Protein AF-A0AAW1NNS6-F1 (afdb_monomer_lite)

Structure (mmCIF, N/CA/C/O backbone):
data_AF-A0AAW1NNS6-F1
#
_entry.id   AF-A0AAW1NNS6-F1
#
loop_
_atom_site.group_PDB
_atom_site.id
_atom_site.type_symbol
_atom_site.label_atom_id
_atom_site.label_alt_id
_atom_site.label_comp_id
_atom_site.label_asym_id
_atom_site.label_entity_id
_atom_site.label_seq_id
_atom_site.pdbx_PDB_ins_code
_atom_site.Cartn_x
_atom_site.Cartn_y
_atom_site.Cartn_z
_atom_site.occupancy
_atom_site.B_iso_or_equiv
_atom_site.auth_seq_id
_atom_site.auth_comp_id
_atom_site.auth_asym_id
_atom_site.auth_atom_id
_atom_site.pdbx_PDB_model_num
ATOM 1 N N . MET A 1 1 ? 4.602 20.050 -16.555 1.00 45.19 1 MET A N 1
ATOM 2 C CA . MET A 1 1 ? 4.473 18.582 -16.688 1.00 45.19 1 MET A CA 1
ATOM 3 C C . MET A 1 1 ? 5.847 18.099 -17.115 1.00 45.19 1 MET A C 1
ATOM 5 O O . MET A 1 1 ? 6.042 17.751 -18.267 1.00 45.19 1 MET A O 1
ATOM 9 N N . ASP A 1 2 ? 6.820 18.172 -16.207 1.00 45.00 2 ASP A N 1
ATOM 10 C CA . ASP A 1 2 ? 8.243 18.146 -16.571 1.00 45.00 2 ASP A CA 1
ATOM 11 C C . ASP A 1 2 ? 9.025 17.260 -15.604 1.00 45.00 2 ASP A C 1
ATOM 13 O O . ASP A 1 2 ? 9.892 17.734 -14.886 1.00 45.00 2 ASP A O 1
ATOM 17 N N . ASN A 1 3 ? 8.696 15.967 -15.564 1.00 51.09 3 ASN A N 1
ATOM 18 C CA . ASN A 1 3 ? 9.443 14.983 -14.767 1.00 51.09 3 ASN A CA 1
ATOM 19 C C . ASN A 1 3 ? 10.002 13.820 -15.601 1.00 51.09 3 ASN A C 1
ATOM 21 O O . ASN A 1 3 ? 10.607 12.909 -15.047 1.00 51.09 3 ASN A O 1
ATOM 25 N N . GLU A 1 4 ? 9.881 13.839 -16.935 1.00 50.97 4 GLU A N 1
ATOM 26 C CA . GLU A 1 4 ? 10.404 12.744 -17.774 1.00 50.97 4 GLU A CA 1
ATOM 27 C C . GLU A 1 4 ? 11.946 12.661 -17.817 1.00 50.97 4 GLU A C 1
ATOM 29 O O . GLU A 1 4 ? 12.490 11.735 -18.416 1.00 50.97 4 GLU A O 1
ATOM 34 N N . LYS A 1 5 ? 12.672 13.593 -17.179 1.00 55.62 5 LYS A N 1
ATOM 35 C CA . LYS A 1 5 ? 14.143 13.555 -17.089 1.00 55.62 5 LYS A CA 1
ATOM 36 C C . LYS A 1 5 ? 14.684 12.732 -15.911 1.00 55.62 5 LYS A C 1
ATOM 38 O O . LYS A 1 5 ? 15.855 12.365 -15.949 1.00 55.62 5 LYS A O 1
ATOM 43 N N . GLU A 1 6 ? 13.875 12.396 -14.905 1.00 61.00 6 GLU A N 1
ATOM 44 C CA . GLU A 1 6 ? 14.342 11.691 -13.699 1.00 61.00 6 GLU A CA 1
ATOM 45 C C . GLU A 1 6 ? 14.019 10.189 -13.708 1.00 61.00 6 GLU A C 1
ATOM 47 O O . GLU A 1 6 ? 13.325 9.701 -12.827 1.00 61.00 6 GLU A O 1
ATOM 52 N N . GLY A 1 7 ? 14.533 9.438 -14.691 1.00 73.31 7 GLY A N 1
ATOM 53 C CA . GLY A 1 7 ? 14.640 7.969 -14.627 1.00 73.31 7 GLY A CA 1
ATOM 54 C C . GLY A 1 7 ? 13.463 7.220 -13.968 1.00 73.31 7 GLY A C 1
ATOM 55 O O . GLY A 1 7 ?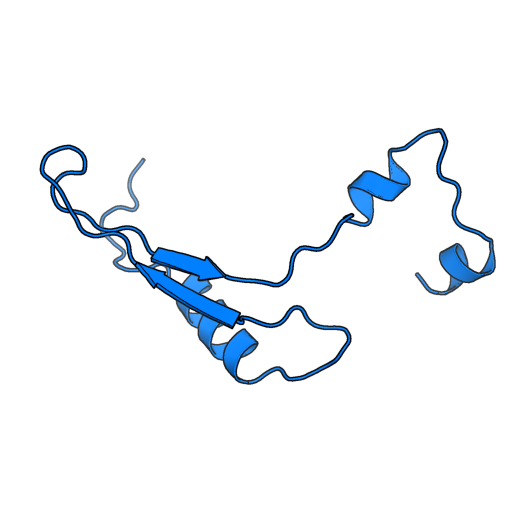 12.296 7.500 -14.225 1.00 73.31 7 GLY A O 1
ATOM 56 N N . PHE A 1 8 ? 13.768 6.214 -13.144 1.00 82.06 8 PHE A N 1
ATOM 57 C CA . PHE A 1 8 ? 12.765 5.564 -12.296 1.00 82.06 8 PHE A CA 1
ATOM 58 C C . PHE A 1 8 ? 12.639 6.343 -10.972 1.00 82.06 8 PHE A C 1
ATOM 60 O O . PHE A 1 8 ? 13.679 6.659 -10.387 1.00 82.06 8 PHE A O 1
ATOM 67 N N . PRO A 1 9 ? 11.422 6.625 -10.460 1.00 87.38 9 PRO A N 1
ATOM 68 C CA . PRO A 1 9 ? 11.247 7.479 -9.286 1.00 87.38 9 PRO A CA 1
ATOM 69 C C . PRO A 1 9 ? 12.048 6.991 -8.072 1.00 87.38 9 PRO A C 1
ATOM 71 O O . PRO A 1 9 ? 11.898 5.849 -7.632 1.00 87.38 9 PRO A O 1
ATOM 74 N N . ILE A 1 10 ? 12.875 7.862 -7.485 1.00 89.88 10 ILE A N 1
ATOM 75 C CA . ILE A 1 10 ? 13.734 7.504 -6.340 1.00 89.88 10 ILE A CA 1
ATOM 76 C C . ILE A 1 10 ? 12.926 7.031 -5.122 1.00 89.88 10 ILE A C 1
ATOM 78 O O . ILE A 1 10 ? 13.368 6.160 -4.367 1.00 89.88 10 ILE A O 1
ATOM 82 N N . THR A 1 11 ? 11.714 7.561 -4.955 1.00 92.62 11 THR A N 1
ATOM 83 C CA . THR A 1 11 ? 10.769 7.142 -3.915 1.00 92.62 11 THR A CA 1
ATOM 84 C C . THR A 1 11 ? 10.350 5.688 -4.099 1.00 92.62 11 THR A C 1
ATOM 86 O O . THR A 1 11 ? 10.441 4.918 -3.145 1.00 92.62 11 THR A O 1
ATOM 89 N N . ALA A 1 12 ? 10.035 5.277 -5.330 1.00 92.00 12 ALA A N 1
ATOM 90 C CA . ALA A 1 12 ? 9.683 3.898 -5.646 1.00 92.00 12 ALA A CA 1
ATOM 91 C C . ALA A 1 12 ? 10.860 2.936 -5.402 1.00 92.00 12 ALA A C 1
ATOM 93 O O . ALA A 1 12 ? 10.663 1.840 -4.881 1.00 92.00 12 ALA A O 1
ATOM 94 N N . ILE A 1 13 ? 12.106 3.344 -5.693 1.00 92.88 13 ILE A N 1
ATOM 95 C CA . ILE A 1 13 ? 13.302 2.535 -5.367 1.00 92.88 13 ILE A CA 1
ATOM 96 C C . ILE A 1 13 ? 13.405 2.307 -3.859 1.00 92.88 13 ILE A C 1
ATOM 98 O O . ILE A 1 13 ? 13.648 1.184 -3.408 1.00 92.88 13 ILE A O 1
ATOM 102 N N . ARG A 1 14 ? 13.235 3.376 -3.074 1.00 94.88 14 ARG A N 1
ATOM 103 C CA . ARG A 1 14 ? 13.290 3.311 -1.612 1.00 94.88 14 ARG A CA 1
ATOM 104 C C . ARG A 1 14 ? 12.198 2.397 -1.063 1.00 94.88 14 ARG A C 1
ATOM 106 O O . ARG A 1 14 ? 12.500 1.547 -0.232 1.00 94.88 14 ARG A O 1
ATOM 113 N N . GLU A 1 15 ? 10.968 2.545 -1.544 1.00 95.62 15 GLU A N 1
ATOM 114 C CA . GLU A 1 15 ? 9.828 1.714 -1.148 1.00 95.62 15 GLU A CA 1
ATOM 115 C C . GLU A 1 15 ? 10.081 0.236 -1.453 1.00 95.62 15 GLU A C 1
ATOM 117 O O . GLU A 1 15 ? 9.997 -0.587 -0.545 1.00 95.62 15 GLU A O 1
ATOM 122 N N . ILE A 1 16 ? 10.514 -0.100 -2.674 1.00 95.62 16 ILE A N 1
ATOM 123 C CA . ILE A 1 16 ? 10.873 -1.475 -3.054 1.00 95.62 16 ILE A CA 1
ATOM 124 C C . ILE A 1 16 ? 11.950 -2.040 -2.127 1.00 95.62 16 ILE A C 1
ATOM 126 O O . ILE A 1 16 ? 11.845 -3.178 -1.671 1.00 95.62 16 ILE A O 1
ATOM 130 N N . LYS A 1 17 ? 13.009 -1.269 -1.854 1.00 95.94 17 LYS A N 1
ATOM 131 C CA . LYS A 1 17 ? 14.118 -1.728 -1.010 1.00 95.94 17 LYS A CA 1
ATOM 132 C C . LYS A 1 17 ? 13.660 -2.008 0.421 1.00 95.94 17 LYS A C 1
ATOM 134 O O . LYS A 1 17 ? 14.072 -3.017 0.984 1.00 95.94 17 LYS A O 1
ATOM 139 N N . LEU A 1 18 ? 12.823 -1.140 0.988 1.00 97.06 18 LEU A N 1
ATOM 140 C CA . LEU A 1 18 ? 12.281 -1.311 2.335 1.00 97.06 18 LEU A CA 1
ATOM 141 C C . LEU A 1 18 ? 11.309 -2.494 2.392 1.00 97.06 18 LEU A C 1
ATOM 143 O O . LEU A 1 18 ? 11.480 -3.386 3.215 1.00 97.06 18 LEU A O 1
ATOM 147 N N . LEU A 1 19 ? 10.348 -2.568 1.473 1.00 96.88 19 LEU A N 1
ATOM 148 C CA . LEU A 1 19 ? 9.347 -3.638 1.447 1.00 96.88 19 LEU A CA 1
ATOM 149 C C . LEU A 1 19 ? 9.947 -5.023 1.158 1.00 96.88 19 LEU A C 1
ATOM 151 O O . LEU A 1 19 ? 9.355 -6.027 1.535 1.00 96.88 19 LEU A O 1
ATOM 155 N N . LYS A 1 20 ? 11.129 -5.102 0.527 1.00 95.06 20 LYS A N 1
ATOM 156 C CA . LYS A 1 20 ? 11.870 -6.365 0.351 1.00 95.06 20 LYS A CA 1
ATOM 157 C C . LYS A 1 20 ? 12.490 -6.914 1.637 1.00 95.06 20 LYS A C 1
ATOM 159 O O . LYS A 1 20 ? 12.755 -8.110 1.688 1.00 95.06 20 LYS A O 1
ATOM 164 N N . VAL A 1 21 ? 12.785 -6.063 2.621 1.00 96.19 21 VAL A N 1
ATOM 165 C CA . VAL A 1 21 ? 13.439 -6.475 3.880 1.00 96.19 21 VAL A CA 1
ATOM 166 C C . VAL A 1 21 ? 12.483 -6.503 5.070 1.00 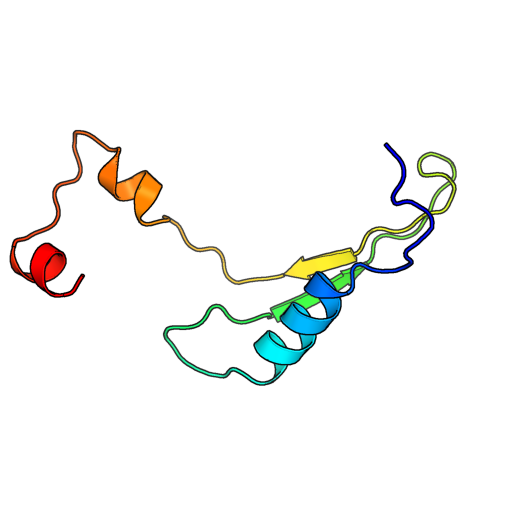96.19 21 VAL A C 1
ATOM 168 O O . VAL A 1 21 ? 12.803 -7.106 6.090 1.00 96.19 21 VAL A O 1
ATOM 171 N N . LEU A 1 22 ? 11.327 -5.847 4.958 1.00 95.88 22 LEU A N 1
ATOM 172 C CA . LEU A 1 22 ? 10.293 -5.854 5.985 1.00 95.88 22 LEU A CA 1
ATOM 173 C C . LEU A 1 22 ? 9.478 -7.149 5.893 1.00 95.88 22 LEU A C 1
ATOM 175 O O . LEU A 1 22 ? 8.727 -7.351 4.943 1.00 95.88 22 LEU A O 1
ATOM 179 N N . ASP A 1 23 ? 9.615 -7.999 6.908 1.00 93.31 23 ASP A N 1
ATOM 180 C CA . ASP A 1 23 ? 8.817 -9.212 7.090 1.00 93.31 23 ASP A CA 1
ATOM 181 C C . ASP A 1 23 ? 8.098 -9.133 8.442 1.00 93.31 23 ASP A C 1
ATOM 183 O O . ASP A 1 23 ? 8.649 -9.461 9.494 1.00 93.31 23 ASP A O 1
ATOM 187 N N . ASN A 1 24 ? 6.892 -8.567 8.432 1.00 96.00 24 ASN A N 1
ATOM 188 C CA . ASN A 1 24 ? 6.089 -8.349 9.629 1.00 96.00 24 ASN A CA 1
ATOM 189 C C . ASN A 1 24 ? 4.596 -8.500 9.293 1.00 96.00 24 ASN A C 1
ATOM 191 O O . ASN A 1 24 ? 4.160 -7.961 8.277 1.00 96.00 24 ASN A O 1
ATOM 195 N N . PRO A 1 25 ? 3.790 -9.164 10.144 1.00 96.00 25 PRO A N 1
ATOM 196 C CA . PRO A 1 25 ? 2.368 -9.398 9.877 1.00 96.00 25 PRO A CA 1
ATOM 197 C C . PRO A 1 25 ? 1.516 -8.122 9.756 1.00 96.00 25 PRO A C 1
ATOM 199 O O . PRO A 1 25 ? 0.409 -8.183 9.231 1.00 96.00 25 PRO A O 1
ATOM 202 N N . ASN A 1 26 ? 1.999 -6.974 10.236 1.00 95.19 26 ASN A N 1
ATOM 203 C CA . ASN A 1 26 ? 1.301 -5.689 10.187 1.00 95.19 26 ASN A CA 1
ATOM 204 C C . ASN A 1 26 ? 1.825 -4.746 9.089 1.00 95.19 26 ASN A C 1
ATOM 206 O O . ASN A 1 26 ? 1.380 -3.603 9.007 1.00 95.19 26 ASN A O 1
ATOM 210 N N . VAL A 1 27 ? 2.759 -5.201 8.248 1.00 96.06 27 VAL A N 1
ATOM 211 C CA . VAL A 1 27 ? 3.273 -4.451 7.095 1.00 96.06 27 VAL A CA 1
ATOM 212 C C . VAL A 1 27 ? 2.907 -5.203 5.821 1.00 96.06 27 VAL A C 1
ATOM 214 O O . VAL A 1 27 ? 3.109 -6.411 5.723 1.00 96.06 27 VAL A O 1
ATOM 217 N N . ILE A 1 28 ? 2.376 -4.494 4.823 1.00 96.06 28 ILE A N 1
ATOM 218 C CA . ILE A 1 28 ? 2.005 -5.118 3.552 1.00 96.06 28 ILE A CA 1
ATOM 219 C C . ILE A 1 28 ? 3.236 -5.700 2.848 1.00 96.06 28 ILE A C 1
ATOM 221 O O . ILE A 1 28 ? 4.275 -5.050 2.724 1.00 96.06 28 ILE A O 1
ATOM 225 N N . ARG A 1 29 ? 3.115 -6.938 2.368 1.00 95.69 29 ARG A N 1
ATOM 226 C CA . ARG A 1 29 ? 4.219 -7.649 1.725 1.00 95.69 29 ARG A CA 1
ATOM 227 C C . ARG A 1 29 ? 4.253 -7.369 0.228 1.00 95.69 29 ARG A C 1
ATOM 229 O O . ARG A 1 29 ? 3.287 -7.644 -0.482 1.00 95.69 29 ARG A O 1
ATOM 236 N N . LEU A 1 30 ? 5.403 -6.912 -0.266 1.00 97.06 30 LEU A N 1
ATOM 237 C CA . LEU A 1 30 ? 5.686 -6.889 -1.701 1.00 97.06 30 LEU A CA 1
ATOM 238 C C . LEU A 1 30 ? 5.873 -8.332 -2.195 1.00 97.06 30 LEU A C 1
ATOM 240 O O . LEU A 1 30 ? 6.838 -8.999 -1.821 1.00 97.06 30 LEU A O 1
ATOM 244 N N . ARG A 1 31 ? 4.941 -8.821 -3.019 1.00 95.44 31 ARG A N 1
ATOM 245 C CA . ARG A 1 31 ? 4.975 -10.178 -3.586 1.00 95.44 31 ARG A CA 1
ATOM 246 C C . ARG A 1 31 ? 5.972 -10.271 -4.727 1.00 95.44 31 ARG A C 1
ATOM 248 O O . ARG A 1 31 ? 6.841 -11.136 -4.720 1.00 95.44 31 ARG A O 1
ATOM 255 N N . GLU A 1 32 ? 5.859 -9.357 -5.682 1.00 95.69 32 GLU A N 1
ATOM 256 C CA . GLU A 1 32 ? 6.711 -9.318 -6.864 1.00 95.69 32 GLU A CA 1
ATOM 257 C C . GLU A 1 32 ? 6.701 -7.936 -7.526 1.00 95.69 32 GLU A C 1
ATOM 259 O O . GLU A 1 32 ? 5.924 -7.045 -7.171 1.00 95.69 32 GLU A O 1
ATOM 264 N N . ILE A 1 33 ? 7.595 -7.766 -8.499 1.00 95.25 33 ILE A N 1
ATOM 265 C CA . ILE A 1 33 ? 7.640 -6.604 -9.382 1.00 95.25 33 ILE A CA 1
ATOM 266 C C . ILE A 1 33 ? 7.492 -7.121 -10.805 1.00 95.25 33 ILE A C 1
ATOM 268 O O . ILE A 1 33 ? 8.353 -7.862 -11.281 1.00 95.25 33 ILE A O 1
ATOM 272 N N . VAL A 1 34 ? 6.437 -6.693 -11.490 1.00 95.81 34 VAL A N 1
ATOM 273 C CA . VAL A 1 34 ? 6.179 -7.066 -12.884 1.00 95.81 34 VAL A CA 1
ATOM 274 C C . VAL A 1 34 ? 6.396 -5.871 -13.801 1.00 95.81 34 VAL A C 1
ATOM 276 O O . VAL A 1 34 ? 6.217 -4.718 -13.405 1.00 95.81 34 VAL A O 1
ATOM 279 N N . ARG A 1 35 ? 6.807 -6.136 -15.042 1.00 92.12 35 ARG A N 1
ATOM 280 C CA . ARG A 1 35 ? 7.034 -5.104 -16.060 1.00 92.12 35 ARG A CA 1
ATOM 281 C C . ARG A 1 35 ? 6.208 -5.387 -17.302 1.00 92.12 35 ARG A C 1
ATOM 283 O O . ARG A 1 35 ? 6.214 -6.512 -17.797 1.00 92.12 35 ARG A O 1
ATOM 290 N N . SER A 1 36 ? 5.549 -4.366 -17.836 1.00 91.88 36 SER A N 1
ATOM 291 C CA . SER A 1 36 ? 4.985 -4.441 -19.180 1.00 91.88 36 SER A CA 1
ATOM 292 C C . SER A 1 36 ? 6.073 -4.172 -20.218 1.00 91.88 36 SER A C 1
ATOM 294 O O . SER A 1 36 ? 7.062 -3.472 -19.969 1.00 91.88 36 SER A O 1
ATOM 296 N N . VAL A 1 37 ? 5.911 -4.772 -21.393 1.00 90.38 37 VAL A N 1
ATOM 297 C CA . VAL A 1 37 ? 6.809 -4.540 -22.524 1.00 90.38 37 VAL A CA 1
ATOM 298 C C . VAL A 1 37 ? 6.402 -3.240 -23.214 1.00 90.38 37 VAL A C 1
ATOM 300 O O . VAL A 1 37 ? 5.216 -2.929 -23.340 1.00 90.38 37 VAL A O 1
ATOM 303 N N . GLY A 1 38 ? 7.389 -2.466 -23.657 1.00 87.25 38 GLY A N 1
ATOM 304 C CA . GLY A 1 38 ? 7.147 -1.319 -24.520 1.00 87.25 38 GLY A CA 1
ATOM 305 C C . GLY A 1 38 ? 6.600 -1.763 -25.878 1.00 87.25 38 GLY A C 1
ATOM 306 O O . GLY A 1 38 ? 7.100 -2.722 -26.462 1.00 87.25 38 GLY A O 1
ATOM 307 N N . PHE A 1 39 ? 5.604 -1.057 -26.397 1.00 88.69 39 PHE A N 1
ATOM 308 C CA . PHE A 1 39 ? 5.072 -1.247 -27.744 1.00 88.69 39 PHE A CA 1
ATOM 309 C C . PHE A 1 39 ? 4.857 0.110 -28.422 1.00 88.69 39 PHE A C 1
ATOM 311 O O . PHE A 1 39 ? 4.945 1.162 -27.792 1.00 88.69 39 PHE A O 1
ATOM 318 N N . HIS A 1 40 ? 4.577 0.108 -29.725 1.00 86.38 40 HIS A N 1
ATOM 319 C CA . HIS A 1 40 ? 4.532 1.342 -30.517 1.00 86.38 40 HIS A CA 1
ATOM 320 C C . HIS A 1 40 ? 3.583 2.408 -29.928 1.00 86.38 40 HIS A C 1
ATOM 322 O O . HIS A 1 40 ? 3.932 3.581 -29.859 1.00 86.38 40 HIS A O 1
ATOM 328 N N . GLY A 1 41 ? 2.431 1.987 -29.397 1.00 84.00 41 GLY A N 1
ATOM 329 C CA . GLY A 1 41 ? 1.443 2.875 -28.776 1.00 84.00 41 GLY A CA 1
ATOM 330 C C . GLY A 1 41 ? 1.840 3.478 -27.421 1.00 84.00 41 GLY A C 1
ATOM 331 O O . GLY A 1 41 ? 1.155 4.384 -26.961 1.00 84.00 41 GLY A O 1
ATOM 332 N N . ASN A 1 42 ? 2.927 3.025 -26.787 1.00 83.19 42 ASN A N 1
ATOM 333 C CA . ASN A 1 42 ? 3.464 3.622 -25.556 1.00 83.19 42 ASN A CA 1
ATOM 334 C C . ASN A 1 42 ? 4.867 4.222 -25.745 1.00 83.19 42 ASN A C 1
ATOM 336 O O . ASN A 1 42 ? 5.628 4.335 -24.785 1.00 83.19 42 ASN A O 1
ATOM 340 N N . ASN A 1 43 ? 5.228 4.593 -26.981 1.00 85.12 43 ASN A N 1
ATOM 341 C CA . ASN A 1 43 ? 6.575 5.057 -27.336 1.00 85.12 43 ASN A CA 1
ATOM 342 C C . ASN A 1 43 ? 7.669 4.058 -26.929 1.00 85.12 43 ASN A C 1
ATOM 344 O O . ASN A 1 43 ? 8.762 4.454 -26.527 1.00 85.12 43 ASN A O 1
ATOM 348 N N . TYR A 1 44 ? 7.362 2.758 -26.989 1.00 82.56 44 TYR A N 1
ATOM 349 C CA . TYR A 1 44 ? 8.241 1.680 -26.536 1.00 82.56 44 TYR A CA 1
ATOM 350 C C . TYR A 1 44 ? 8.665 1.791 -25.054 1.00 82.56 44 TYR A C 1
ATOM 352 O O . TYR A 1 44 ? 9.640 1.160 -24.640 1.00 82.56 44 TYR A O 1
ATOM 360 N N . LYS A 1 45 ? 7.923 2.542 -24.227 1.00 83.38 45 LYS A N 1
ATOM 361 C CA . LYS A 1 45 ? 8.150 2.655 -22.781 1.00 83.38 45 LYS A CA 1
ATOM 362 C C . LYS A 1 45 ? 7.344 1.588 -22.035 1.00 83.38 45 LYS A C 1
ATOM 364 O O . LYS A 1 45 ? 6.120 1.619 -22.013 1.00 83.38 45 LYS A O 1
ATOM 369 N N . GLY A 1 46 ? 8.026 0.646 -21.387 1.00 85.44 46 GLY A N 1
ATOM 370 C CA . GLY A 1 46 ? 7.385 -0.290 -20.456 1.00 85.44 46 GLY A CA 1
ATOM 371 C C . GLY A 1 46 ? 6.972 0.385 -19.143 1.00 85.44 46 GLY A C 1
ATOM 372 O O . GLY A 1 46 ? 7.546 1.398 -18.747 1.00 85.44 46 GLY A O 1
ATOM 373 N N . SER A 1 47 ? 6.004 -0.198 -18.445 1.00 87.88 47 SER A N 1
ATOM 374 C CA . SER A 1 47 ? 5.580 0.205 -17.099 1.00 87.88 47 SER A CA 1
ATOM 375 C C . SER A 1 47 ? 6.031 -0.828 -16.073 1.00 87.88 47 SER A C 1
ATOM 377 O O . SER A 1 47 ? 6.221 -1.997 -16.404 1.00 87.88 47 SER A O 1
ATOM 379 N N . ILE A 1 48 ? 6.204 -0.401 -14.827 1.00 90.75 48 ILE A N 1
ATOM 380 C CA . ILE A 1 48 ? 6.578 -1.265 -13.705 1.00 90.75 48 ILE A CA 1
ATOM 381 C C . ILE A 1 48 ? 5.431 -1.250 -12.702 1.00 90.75 48 ILE A C 1
ATOM 383 O O . ILE A 1 48 ? 4.896 -0.186 -12.396 1.00 90.75 48 ILE A O 1
ATOM 387 N N . TYR A 1 49 ? 5.083 -2.420 -12.180 1.00 93.94 49 TYR A N 1
ATOM 388 C CA . TYR A 1 49 ? 4.022 -2.594 -11.199 1.00 93.94 49 TYR A CA 1
ATOM 389 C C . TYR A 1 49 ? 4.566 -3.343 -9.988 1.00 93.94 49 TYR A C 1
ATOM 391 O O . TYR A 1 49 ? 5.297 -4.325 -10.125 1.00 93.94 49 TYR A O 1
ATOM 399 N N . MET A 1 50 ? 4.191 -2.873 -8.803 1.00 95.62 50 MET A N 1
ATOM 400 C CA . MET A 1 50 ? 4.426 -3.564 -7.540 1.00 95.62 50 MET A CA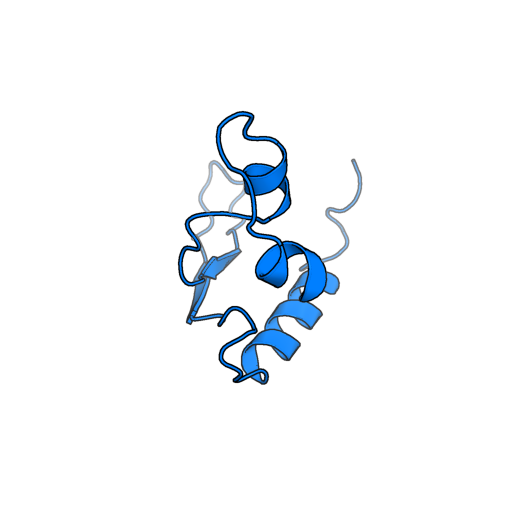 1
ATOM 401 C C . MET A 1 50 ? 3.180 -4.373 -7.197 1.00 95.62 50 MET A C 1
ATOM 403 O O . MET A 1 50 ? 2.075 -3.831 -7.201 1.00 95.62 50 MET A O 1
ATOM 407 N N . VAL A 1 51 ? 3.354 -5.663 -6.930 1.00 96.75 51 VAL A N 1
ATOM 408 C CA . VAL A 1 51 ? 2.252 -6.583 -6.636 1.00 96.75 51 VAL A CA 1
ATOM 409 C C . VAL A 1 51 ? 2.193 -6.833 -5.135 1.00 96.75 51 VAL A C 1
ATOM 411 O O . VAL A 1 51 ? 3.202 -7.179 -4.515 1.00 96.75 51 VAL A O 1
ATOM 414 N N . PHE A 1 52 ? 1.004 -6.680 -4.561 1.00 96.94 52 PHE A N 1
ATOM 415 C CA . PHE A 1 52 ? 0.731 -6.820 -3.133 1.00 96.94 52 PHE A CA 1
ATOM 416 C C . PHE A 1 52 ? -0.454 -7.753 -2.896 1.00 96.94 52 PHE A C 1
ATOM 418 O O . PHE A 1 52 ? -1.253 -7.993 -3.803 1.00 96.94 52 PHE A O 1
ATOM 425 N N . ASP A 1 53 ? -0.588 -8.242 -1.663 1.00 95.00 53 ASP A N 1
ATOM 426 C CA . ASP A 1 53 ? -1.845 -8.844 -1.221 1.00 95.00 53 ASP A CA 1
ATOM 427 C C . ASP A 1 53 ? -2.956 -7.789 -1.215 1.00 95.00 53 ASP A C 1
ATOM 429 O O . ASP A 1 53 ? -2.744 -6.649 -0.793 1.00 95.00 53 ASP A O 1
ATOM 433 N N . TYR A 1 54 ? -4.142 -8.172 -1.680 1.00 95.81 54 TYR A N 1
ATOM 434 C CA . TYR A 1 54 ? -5.305 -7.295 -1.648 1.00 95.81 54 TYR A CA 1
ATOM 435 C C . TYR A 1 54 ? -5.779 -7.098 -0.205 1.00 95.81 54 TYR A C 1
ATOM 437 O O . TYR A 1 54 ? -5.907 -8.064 0.546 1.00 95.81 54 TYR A O 1
ATOM 445 N N . MET A 1 55 ? -6.048 -5.848 0.164 1.00 96.44 55 MET A N 1
ATOM 446 C CA . MET A 1 55 ? -6.665 -5.483 1.436 1.00 96.44 55 MET A CA 1
ATOM 447 C C . MET A 1 55 ? -8.065 -4.960 1.134 1.00 96.44 55 MET A C 1
ATOM 449 O O . MET A 1 55 ? -8.206 -4.007 0.369 1.00 96.44 55 MET A O 1
ATOM 453 N N . ASP A 1 56 ? -9.091 -5.572 1.726 1.00 95.19 56 ASP A N 1
ATOM 454 C CA . ASP A 1 56 ? -10.490 -5.252 1.411 1.00 95.19 56 ASP A CA 1
ATOM 455 C C . ASP A 1 56 ? -10.849 -3.794 1.701 1.00 95.19 56 ASP A C 1
ATOM 457 O O . ASP A 1 56 ? -11.721 -3.207 1.050 1.00 95.19 56 ASP A O 1
ATOM 461 N N . HIS A 1 57 ? -10.212 -3.218 2.720 1.00 94.12 57 HIS A N 1
ATOM 462 C CA . HIS A 1 57 ? -10.562 -1.919 3.265 1.00 94.12 57 HIS A CA 1
ATOM 463 C C . HIS A 1 57 ? -9.319 -1.136 3.691 1.00 94.12 57 HIS A C 1
ATOM 465 O O . HIS A 1 57 ? -8.379 -1.697 4.253 1.00 94.12 57 HIS A O 1
ATOM 471 N N . ASP A 1 58 ? -9.365 0.179 3.508 1.00 94.06 58 ASP A N 1
ATOM 472 C CA . ASP A 1 58 ? -8.537 1.134 4.232 1.00 94.06 58 ASP A CA 1
ATOM 473 C C . ASP A 1 58 ? -9.349 1.780 5.367 1.00 94.06 58 ASP A C 1
ATOM 475 O 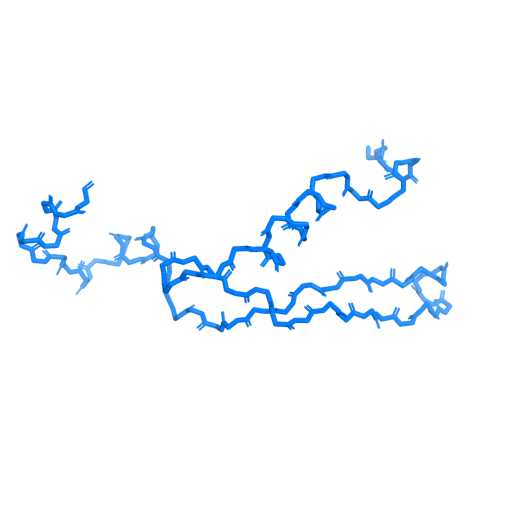O . ASP A 1 58 ? -10.586 1.792 5.362 1.00 94.06 58 ASP A O 1
ATOM 479 N N . LEU A 1 59 ? -8.654 2.307 6.374 1.00 91.94 59 LEU A N 1
ATOM 480 C CA . LEU A 1 59 ? -9.317 2.845 7.557 1.00 91.94 59 LEU A CA 1
ATOM 481 C C . LEU A 1 59 ? -10.156 4.092 7.244 1.00 91.94 59 LEU A C 1
ATOM 483 O O . LEU A 1 59 ? -11.244 4.229 7.798 1.00 91.94 59 LEU A O 1
ATOM 487 N N . THR A 1 60 ? -9.702 4.965 6.342 1.00 92.62 60 THR A N 1
ATOM 488 C CA . THR A 1 60 ? -10.468 6.152 5.934 1.00 92.62 60 THR A CA 1
ATOM 489 C C . THR A 1 60 ? -11.803 5.729 5.325 1.00 92.62 60 THR A C 1
ATOM 491 O O . THR A 1 60 ? -12.859 6.162 5.787 1.00 92.62 60 THR A O 1
ATOM 494 N N . GLY A 1 61 ? -11.774 4.781 4.387 1.00 93.06 61 GLY A N 1
ATOM 495 C CA . GLY A 1 61 ? -12.967 4.218 3.766 1.00 93.06 61 GLY A CA 1
ATOM 496 C C . GLY A 1 61 ? -13.899 3.505 4.751 1.00 93.06 61 GLY A C 1
ATOM 497 O O . GLY A 1 61 ? -15.114 3.509 4.551 1.00 93.06 61 GLY A O 1
ATOM 498 N N . LEU A 1 62 ? -13.381 2.913 5.833 1.00 92.12 62 LEU A N 1
ATOM 499 C CA . LEU A 1 62 ? -14.214 2.355 6.905 1.00 92.12 62 LEU A CA 1
ATOM 500 C C . LEU A 1 62 ? -14.879 3.437 7.757 1.00 92.12 62 LEU A C 1
ATOM 502 O O . LEU A 1 62 ? -16.051 3.296 8.098 1.00 92.12 62 LEU A O 1
ATOM 506 N N . LEU A 1 63 ? -14.155 4.503 8.093 1.00 90.38 63 LEU A N 1
ATOM 507 C CA . LEU A 1 63 ? -14.648 5.583 8.950 1.00 90.38 63 LEU A CA 1
ATOM 508 C C . LEU A 1 63 ? -15.701 6.458 8.256 1.00 90.38 63 LEU A C 1
ATOM 510 O O . LEU A 1 63 ? -16.611 6.963 8.910 1.00 90.38 63 LEU A O 1
ATOM 514 N N . GLU A 1 64 ? -15.619 6.611 6.936 1.00 91.81 64 GLU A N 1
ATOM 515 C CA . GLU A 1 64 ? -16.592 7.382 6.154 1.00 91.81 64 GLU A CA 1
ATOM 516 C C . GLU A 1 64 ? -17.928 6.641 5.944 1.00 91.81 64 GLU A C 1
ATOM 518 O O . GLU A 1 64 ? -18.958 7.251 5.631 1.00 91.81 64 GLU A O 1
ATOM 523 N N . ARG A 1 65 ? -17.965 5.317 6.154 1.00 90.88 65 ARG A N 1
ATOM 524 C CA . ARG A 1 65 ? -19.191 4.516 6.029 1.00 90.88 65 ARG A CA 1
ATOM 525 C C . ARG A 1 65 ? -20.126 4.784 7.204 1.00 90.88 65 ARG A C 1
ATOM 527 O O . ARG A 1 65 ? -19.927 4.283 8.304 1.00 90.88 65 ARG A O 1
ATOM 534 N N . ARG A 1 66 ? -21.257 5.443 6.932 1.00 79.75 66 ARG A N 1
ATOM 535 C CA . ARG A 1 66 ? -22.310 5.728 7.934 1.00 79.75 66 ARG A CA 1
ATOM 536 C C . ARG A 1 66 ? -22.800 4.506 8.724 1.00 79.75 66 ARG A C 1
ATOM 538 O O . ARG A 1 66 ? -23.236 4.657 9.863 1.00 79.75 66 ARG A O 1
ATOM 545 N N . ASN A 1 67 ? -22.732 3.317 8.127 1.00 85.00 67 ASN A N 1
ATOM 546 C CA . ASN A 1 67 ? -23.215 2.069 8.723 1.00 85.00 67 ASN A CA 1
ATOM 547 C C . ASN A 1 67 ? -22.112 1.229 9.384 1.00 85.00 67 ASN A C 1
ATOM 549 O O . ASN A 1 67 ? -22.406 0.148 9.887 1.00 85.00 67 ASN A O 1
ATOM 553 N N . TYR A 1 68 ? -20.862 1.694 9.392 1.00 87.38 68 TYR A N 1
ATOM 554 C CA . TYR A 1 68 ? -19.763 1.007 10.058 1.00 87.38 68 TYR A CA 1
ATOM 555 C C . TYR A 1 68 ? -19.349 1.798 11.298 1.00 87.38 68 TYR A C 1
ATOM 557 O O . TYR A 1 68 ? -18.911 2.941 11.210 1.00 87.38 68 TYR A O 1
ATOM 565 N N . LYS A 1 69 ? -19.529 1.199 12.478 1.00 88.88 69 LYS A N 1
ATOM 566 C CA . LYS A 1 69 ? -19.121 1.793 13.754 1.00 88.88 69 LYS A CA 1
ATOM 567 C C . LYS A 1 69 ? -18.085 0.898 14.403 1.00 88.88 69 LYS A C 1
ATOM 569 O O . LYS A 1 69 ? -18.373 -0.257 14.710 1.00 88.88 69 LYS A O 1
ATOM 574 N N . LEU A 1 70 ? -16.902 1.454 14.635 1.00 90.88 70 LEU A N 1
ATOM 575 C CA . LEU A 1 70 ? -15.889 0.806 15.453 1.00 90.88 70 LEU A CA 1
ATOM 576 C C . LEU A 1 70 ? -16.410 0.646 16.885 1.00 90.88 70 LEU A C 1
ATOM 578 O O . LEU A 1 70 ? -17.091 1.517 17.429 1.00 90.88 70 LEU A O 1
ATOM 582 N N . THR A 1 71 ? -16.084 -0.482 17.503 1.00 92.50 71 THR A N 1
ATOM 583 C CA . THR A 1 71 ? -16.343 -0.713 18.927 1.00 92.50 71 THR A CA 1
ATOM 584 C C . THR A 1 71 ? -15.414 0.146 19.786 1.00 92.50 71 THR A C 1
ATOM 586 O O . THR A 1 71 ? -14.340 0.551 19.345 1.00 92.50 71 THR A O 1
ATOM 589 N N . LEU A 1 72 ? -15.787 0.400 21.045 1.00 92.69 72 LEU A N 1
ATOM 590 C CA . LEU A 1 72 ? -14.964 1.218 21.943 1.00 92.69 72 LEU A CA 1
ATOM 591 C C . LEU A 1 72 ? -13.508 0.714 22.079 1.00 92.69 72 LEU A C 1
ATOM 593 O O . LEU A 1 72 ? -12.612 1.555 22.062 1.00 92.69 72 LEU A O 1
ATOM 597 N N . PRO A 1 73 ? -13.223 -0.604 22.169 1.00 93.62 73 PRO A N 1
ATOM 598 C CA . PRO A 1 73 ? -11.843 -1.091 22.149 1.00 93.62 73 PRO A CA 1
ATOM 599 C C . PRO A 1 73 ? -11.104 -0.773 20.843 1.00 93.62 73 PRO A C 1
ATOM 601 O O . PRO A 1 73 ? -9.971 -0.317 20.896 1.00 93.62 73 PRO A O 1
ATOM 604 N N . GLN A 1 74 ? -11.747 -0.934 19.682 1.00 91.88 74 GLN A N 1
ATOM 605 C CA . GLN A 1 74 ? -11.134 -0.622 18.382 1.00 91.88 74 GLN A CA 1
ATOM 606 C C . GLN A 1 74 ? -10.830 0.872 18.227 1.00 91.88 74 GLN A C 1
ATOM 608 O O . GLN A 1 74 ? -9.815 1.222 17.640 1.00 91.88 74 GLN A O 1
ATOM 613 N N . ILE A 1 75 ? -11.677 1.741 18.791 1.00 88.19 75 ILE A N 1
ATOM 614 C CA . ILE A 1 75 ? -11.428 3.189 18.841 1.00 88.19 75 ILE A CA 1
ATOM 615 C C . ILE A 1 75 ? -10.211 3.508 19.718 1.00 88.19 75 ILE A C 1
ATOM 617 O O . ILE A 1 75 ? -9.469 4.421 19.399 1.00 88.19 75 ILE A O 1
ATOM 621 N N . LYS A 1 76 ? -10.016 2.7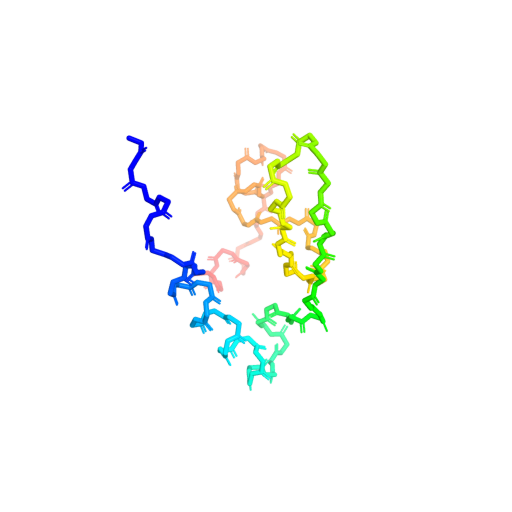84 20.828 1.00 88.50 76 LYS A N 1
ATOM 622 C CA . LYS A 1 76 ? -8.933 3.037 21.800 1.00 88.50 76 LYS A CA 1
ATOM 623 C C . LYS A 1 76 ? -7.584 2.425 21.420 1.00 88.50 76 LYS A C 1
ATOM 625 O O . LYS A 1 76 ? -6.571 2.806 21.994 1.00 88.50 76 LYS A O 1
ATOM 630 N N . CYS A 1 77 ? -7.585 1.421 20.546 1.00 75.62 77 CYS A N 1
ATOM 631 C CA . CYS A 1 77 ? -6.370 0.821 19.990 1.00 75.62 77 CYS A CA 1
ATOM 632 C C . CYS A 1 77 ? -5.834 1.590 18.772 1.00 75.62 77 CYS A C 1
ATOM 634 O O . CYS A 1 77 ? -4.794 1.209 18.237 1.00 75.62 77 CYS A O 1
ATOM 636 N N . TYR A 1 78 ? -6.558 2.626 18.347 1.00 55.62 78 TYR A N 1
ATOM 637 C CA . TYR A 1 78 ? -6.116 3.647 17.410 1.00 55.62 78 TYR A CA 1
ATOM 638 C C . TYR A 1 78 ? -5.591 4.858 18.188 1.00 55.62 78 TYR A C 1
ATOM 640 O O . TYR A 1 78 ? -4.555 5.415 17.770 1.00 55.62 78 TYR A O 1
#

pLDDT: mean 87.9, std 12.39, range [45.0, 97.06]

Secondary structure (DSSP, 8-state):
---TTS-S-HHHHHHHHHHHH---TTS--EEEEEEPPP-GGGTT---EEEEE---S--HHHHHT-TT----HHHHHT-

Radius of gyration: 18.45 Å; chains: 1; bounding box: 38×29×53 Å

Sequence (78 aa):
MDNEKEGFPITAIREIKLLKVLDNPNVIRLREIVRSVGFHGNNYKGSIYMVFDYMDHDLTGLLERRNYKLTLPQIKCY

Organism: NCBI:txid706552

InterPro domains:
  IPR000719 Protein kinase domain [PS50011] (1-78)
  IPR011009 Protein kinase-like d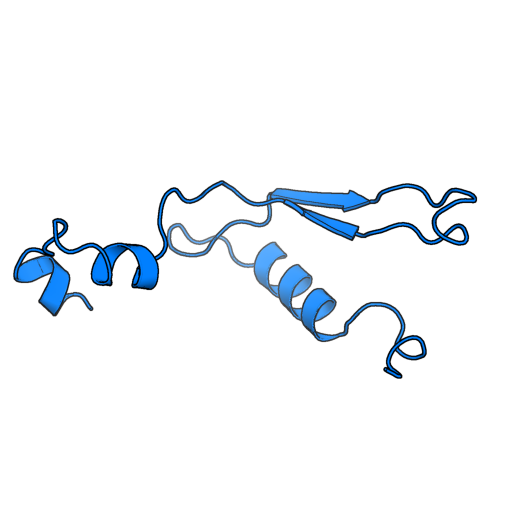omain superfamily [SSF56112] (3-78)
  IPR050108 Cyclin-dependent kinase [PTHR24056] (3-78)

Foldseek 3Di:
DDDPVPPPDPVVVVVVVVLVPDDDPPDWHFPDKDKDAADVVNVRDIDIDTDTDDDPDDPVRQVPDPPHDDDPVRVVVD